Protein AF-A0AAE1VCY2-F1 (afdb_monomer)

Nearest PDB structures (foldseek):
  8xuq-assembly1_G  TM=8.988E-01  e=4.597E-08  Solanum lycopersicum
  8xuo-assembly1_G  TM=9.068E-01  e=6.432E-08  Solanum lycopersicum
  8rfh-assembly1_B  TM=9.531E-01  e=7.491E-06  Nicotiana benthamiana
  8zf0-assembly1_A  TM=6.704E-01  e=8.187E-03  Oryza sativa Japonica Group
  7txh-assembly2_E  TM=7.847E-01  e=8.525E-01  Homo sapiens

InterPro domains:
  IPR032675 Leucine-rich repeat domain superfamily [G3DSA:3.80.10.10] (1-118)

Foldseek 3Di:
DDADQAAAEDEFDLCQAALVNCLVVQPHPRHAYYAYEANRYDDQEHDHDALGNVRHQYYEAYNYNHQYYDYALSGNLQHAEYEYYLHARHQEDPPSVVNNPNHNYYHYYNYHPNHVVRVD

Structure (mmCIF, N/CA/C/O backbone):
data_AF-A0AAE1VCY2-F1
#
_entry.id   AF-A0AAE1VCY2-F1
#
loop_
_atom_site.group_PDB
_atom_site.id
_atom_site.type_symbol
_atom_site.label_atom_id
_atom_site.label_alt_id
_atom_site.label_comp_id
_atom_site.label_asym_id
_atom_site.label_entity_id
_atom_site.label_seq_id
_atom_site.pdbx_PDB_ins_code
_atom_site.Cartn_x
_atom_site.Cartn_y
_atom_site.Cartn_z
_atom_site.occupancy
_atom_site.B_iso_or_equiv
_atom_site.auth_seq_id
_atom_site.auth_comp_id
_atom_site.auth_asym_id
_atom_site.auth_atom_id
_atom_site.pdbx_PDB_model_num
ATOM 1 N N . MET A 1 1 ? -16.802 14.896 -9.005 1.00 51.72 1 MET A N 1
ATOM 2 C CA . MET A 1 1 ? -16.762 13.466 -9.392 1.00 51.72 1 MET A CA 1
ATOM 3 C C . MET A 1 1 ? -17.737 12.700 -8.511 1.00 51.72 1 MET A C 1
ATOM 5 O O . MET A 1 1 ? -17.835 13.017 -7.332 1.00 51.72 1 MET A O 1
ATOM 9 N N . HIS A 1 2 ? -18.506 11.764 -9.069 1.00 65.94 2 HIS A N 1
ATOM 10 C CA . HIS A 1 2 ? -19.524 11.022 -8.322 1.00 65.94 2 HIS A CA 1
ATOM 11 C C . HIS A 1 2 ? -18.921 9.701 -7.831 1.00 65.94 2 HIS A C 1
ATOM 13 O O . HIS A 1 2 ? -18.744 8.771 -8.612 1.00 65.94 2 HIS A O 1
ATOM 19 N N . PHE A 1 3 ? -18.564 9.620 -6.549 1.00 70.00 3 PHE A N 1
ATOM 20 C CA . PHE A 1 3 ? -18.043 8.381 -5.970 1.00 70.00 3 PHE A CA 1
ATOM 21 C C . PHE A 1 3 ? -19.193 7.465 -5.537 1.00 70.00 3 PHE A C 1
ATOM 23 O O . PHE A 1 3 ? -20.207 7.954 -5.020 1.00 70.00 3 PHE A O 1
ATOM 30 N N . PRO A 1 4 ? -19.078 6.140 -5.721 1.00 77.50 4 PRO A N 1
ATOM 31 C CA . PRO A 1 4 ? -20.095 5.213 -5.254 1.00 77.50 4 PRO A CA 1
ATOM 32 C C . PRO A 1 4 ? -20.114 5.183 -3.718 1.00 77.50 4 PRO A C 1
ATOM 34 O O . PRO A 1 4 ? -19.279 4.557 -3.077 1.00 77.50 4 PRO A O 1
ATOM 37 N N . ARG A 1 5 ? -21.117 5.835 -3.119 1.00 80.25 5 ARG A N 1
ATOM 38 C CA . ARG A 1 5 ? -21.254 6.033 -1.660 1.00 80.25 5 ARG A CA 1
ATOM 39 C C . ARG A 1 5 ? -21.553 4.772 -0.8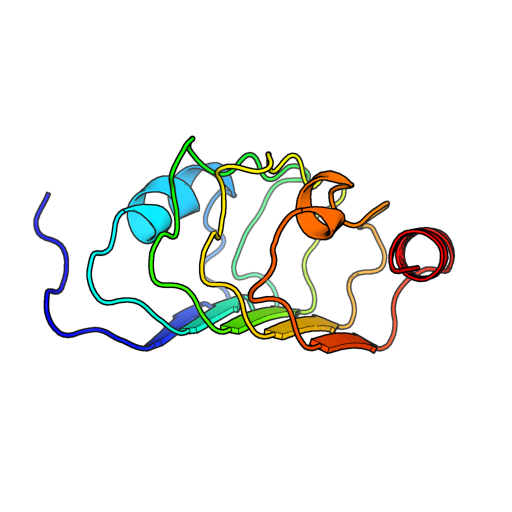39 1.00 80.25 5 ARG A C 1
ATOM 41 O O . ARG A 1 5 ? -21.720 4.864 0.369 1.00 80.25 5 ARG A O 1
ATOM 48 N N . LYS A 1 6 ? -21.721 3.618 -1.483 1.00 87.62 6 LYS A N 1
ATOM 49 C CA . LYS A 1 6 ? -22.019 2.338 -0.817 1.00 87.62 6 LYS A CA 1
ATOM 50 C C . LYS A 1 6 ? -20.971 1.269 -1.106 1.00 87.62 6 LYS A C 1
ATOM 52 O O . LYS A 1 6 ? -21.067 0.169 -0.564 1.00 87.62 6 LYS A O 1
ATOM 57 N N . LEU A 1 7 ? -20.002 1.545 -1.984 1.00 91.12 7 LEU A N 1
ATOM 58 C CA . LEU A 1 7 ? -19.034 0.526 -2.353 1.00 91.12 7 LEU A CA 1
ATOM 59 C C . LEU A 1 7 ? -17.998 0.390 -1.240 1.00 91.12 7 LEU A C 1
ATOM 61 O O . LEU A 1 7 ? -17.255 1.327 -0.958 1.00 91.12 7 LEU A O 1
ATOM 65 N N . LYS A 1 8 ? -17.964 -0.796 -0.630 1.00 94.12 8 LYS A N 1
ATOM 66 C CA . LYS A 1 8 ? -17.018 -1.149 0.435 1.00 94.12 8 LYS A CA 1
ATOM 67 C C . LYS A 1 8 ? -15.838 -1.986 -0.024 1.00 94.12 8 LYS A C 1
ATOM 69 O O . LYS A 1 8 ? -14.828 -2.047 0.666 1.00 94.12 8 LYS A O 1
ATOM 74 N N . LYS A 1 9 ? -15.960 -2.669 -1.162 1.00 96.25 9 LYS A N 1
ATOM 75 C CA . LYS A 1 9 ? -14.940 -3.594 -1.655 1.00 96.25 9 LYS A CA 1
ATOM 76 C C . LYS A 1 9 ? -14.733 -3.372 -3.142 1.00 96.25 9 LYS A C 1
ATOM 78 O O . LYS A 1 9 ? -15.697 -3.410 -3.903 1.00 96.25 9 LYS A O 1
ATOM 83 N N . LEU A 1 10 ? -13.483 -3.187 -3.542 1.00 95.81 10 LEU A N 1
ATOM 84 C CA . LEU A 1 10 ? -13.084 -3.036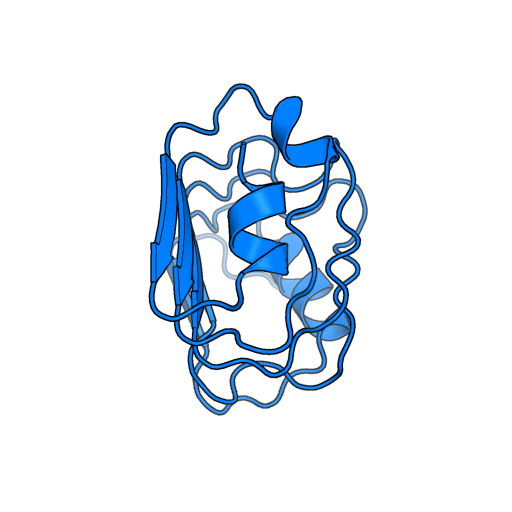 -4.931 1.00 95.81 10 LEU A CA 1
ATOM 85 C C . LEU A 1 10 ? -11.989 -4.050 -5.253 1.00 95.81 10 LEU A C 1
ATOM 87 O O . LEU A 1 10 ? -11.008 -4.202 -4.525 1.00 95.81 10 LEU A O 1
ATOM 91 N N . LYS A 1 11 ? -12.168 -4.763 -6.361 1.00 97.31 11 LYS A N 1
ATOM 92 C CA . LYS A 1 11 ? -11.174 -5.673 -6.924 1.00 97.31 11 LYS A CA 1
ATOM 93 C C . LYS A 1 11 ? -10.894 -5.223 -8.348 1.00 97.31 11 LYS A C 1
ATOM 95 O O . LYS A 1 11 ? -11.817 -5.158 -9.153 1.00 97.31 11 LYS A O 1
ATOM 100 N N . LEU A 1 12 ? -9.631 -4.958 -8.643 1.00 97.25 12 LEU A N 1
ATOM 101 C CA . LEU A 1 12 ? -9.159 -4.577 -9.967 1.00 97.25 12 LEU A CA 1
ATOM 102 C C . LEU A 1 12 ? -8.310 -5.714 -10.528 1.00 97.25 12 LEU A C 1
ATOM 104 O O . LEU A 1 12 ? -7.459 -6.259 -9.825 1.00 97.25 12 LEU A O 1
ATOM 108 N N . VAL A 1 13 ? -8.571 -6.099 -11.776 1.00 97.69 13 VAL A N 1
ATOM 109 C CA . VAL A 1 13 ? -7.845 -7.152 -12.500 1.00 97.69 13 VAL A CA 1
ATOM 110 C C . VAL A 1 13 ? -7.718 -6.718 -13.951 1.00 97.69 13 VAL A C 1
ATOM 112 O O . VAL A 1 13 ? -8.727 -6.363 -14.554 1.00 97.69 13 VAL A O 1
ATOM 115 N N . GLY A 1 14 ? -6.511 -6.737 -14.518 1.00 96.75 14 GLY A N 1
ATOM 116 C CA . GLY A 1 14 ? -6.322 -6.436 -15.943 1.00 96.75 14 GLY A CA 1
ATOM 117 C C . GLY A 1 14 ? -6.709 -5.020 -16.388 1.00 96.75 14 GLY A C 1
ATOM 118 O O . GLY A 1 14 ? -6.743 -4.764 -17.587 1.00 96.75 14 GLY A O 1
ATOM 119 N N . THR A 1 15 ? -6.992 -4.105 -15.458 1.00 96.25 15 THR A N 1
ATOM 120 C CA . THR A 1 15 ? -7.444 -2.739 -15.758 1.00 96.25 15 THR A CA 1
ATOM 121 C C . THR A 1 15 ? -6.334 -1.837 -16.285 1.00 96.25 15 THR A C 1
ATOM 123 O O . THR A 1 15 ? -6.632 -0.848 -16.945 1.00 96.25 15 THR A O 1
ATOM 126 N N . ARG A 1 16 ? -5.063 -2.172 -16.016 1.00 95.56 16 ARG A N 1
ATOM 127 C CA . ARG A 1 16 ? -3.872 -1.419 -16.446 1.00 95.56 16 ARG A CA 1
ATOM 128 C C . ARG A 1 16 ? -3.922 0.078 -16.098 1.00 95.56 16 ARG A C 1
ATOM 130 O O . ARG A 1 16 ? -3.387 0.899 -16.845 1.00 95.56 16 ARG A O 1
ATOM 137 N N . LEU A 1 17 ? -4.544 0.425 -14.970 1.00 95.62 17 LEU A N 1
ATOM 138 C CA . LEU A 1 17 ? -4.579 1.799 -14.461 1.00 95.62 17 LEU A CA 1
ATOM 139 C C . LEU A 1 17 ? -3.163 2.266 -14.150 1.00 95.62 17 LEU A C 1
ATOM 141 O O . LEU A 1 17 ? -2.354 1.471 -13.675 1.00 95.62 17 LEU A O 1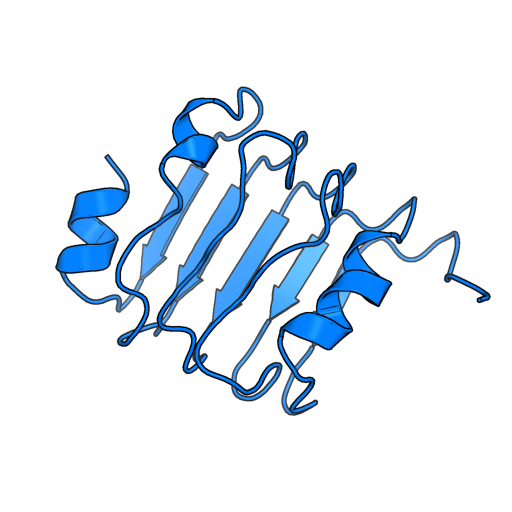
ATOM 145 N N . ALA A 1 18 ? -2.842 3.531 -14.395 1.00 95.56 18 ALA A N 1
ATOM 146 C CA . ALA A 1 18 ? -1.605 4.061 -13.844 1.00 95.56 18 ALA A CA 1
ATOM 147 C C . ALA A 1 18 ? -1.714 4.065 -12.307 1.00 95.56 18 ALA A C 1
ATOM 149 O O . ALA A 1 18 ? -2.816 4.153 -11.755 1.00 95.56 18 ALA A O 1
ATOM 150 N N . TRP A 1 19 ? -0.600 3.918 -11.593 1.00 95.25 19 TRP A N 1
ATOM 151 C CA . TRP A 1 19 ? -0.633 3.952 -10.126 1.00 95.25 19 TRP A CA 1
ATOM 152 C C . TRP A 1 19 ? -1.188 5.277 -9.593 1.00 95.25 19 TRP A C 1
ATOM 154 O O . TRP A 1 19 ? -1.855 5.292 -8.558 1.00 95.25 19 TRP A O 1
ATOM 164 N N . GLU A 1 20 ? -0.982 6.370 -10.325 1.00 92.19 20 GLU A N 1
ATOM 165 C CA . GLU A 1 20 ? -1.507 7.696 -10.010 1.00 92.19 20 GLU A CA 1
ATOM 166 C C . GLU A 1 20 ? -3.042 7.753 -10.105 1.00 92.19 20 GLU A C 1
ATOM 168 O O . GLU A 1 20 ? -3.678 8.461 -9.323 1.00 92.19 20 GLU A O 1
ATOM 173 N N . ASP A 1 21 ? -3.661 6.957 -10.985 1.00 92.44 21 ASP A N 1
ATOM 174 C CA . ASP A 1 21 ? -5.123 6.906 -11.140 1.00 92.44 21 ASP A CA 1
ATOM 175 C C . ASP A 1 21 ? -5.810 6.308 -9.899 1.00 92.44 21 ASP A C 1
ATOM 177 O O . ASP A 1 21 ? -6.975 6.609 -9.613 1.00 92.44 21 ASP A O 1
ATOM 181 N N . LEU A 1 22 ? -5.093 5.495 -9.105 1.00 91.81 22 LEU A N 1
ATOM 182 C CA . LEU A 1 22 ? -5.619 4.970 -7.839 1.00 91.81 22 LEU A CA 1
ATOM 183 C C . LEU A 1 22 ? -5.898 6.074 -6.817 1.00 91.81 22 LEU A C 1
ATOM 185 O O . LEU A 1 22 ? -6.681 5.849 -5.894 1.00 91.81 22 LEU A O 1
ATOM 189 N N . ASN A 1 23 ? -5.331 7.271 -6.977 1.00 89.56 23 ASN A N 1
ATOM 190 C CA . ASN A 1 23 ? -5.615 8.393 -6.083 1.00 89.56 23 ASN A CA 1
ATOM 191 C C . ASN A 1 23 ? -7.087 8.816 -6.133 1.00 89.56 23 ASN A C 1
ATOM 193 O O . ASN A 1 23 ? -7.633 9.255 -5.123 1.00 89.56 23 ASN A O 1
ATOM 197 N N . ILE A 1 24 ? -7.765 8.591 -7.264 1.00 89.44 24 ILE A N 1
ATOM 198 C CA . ILE A 1 24 ? -9.213 8.802 -7.390 1.00 89.44 24 ILE A CA 1
ATOM 199 C C . ILE A 1 24 ? -9.973 7.811 -6.497 1.00 89.44 24 ILE A C 1
ATOM 201 O O . ILE A 1 24 ? -10.958 8.177 -5.859 1.00 89.44 24 ILE A O 1
ATOM 205 N N . ILE A 1 25 ? -9.506 6.561 -6.430 1.00 89.19 25 ILE A N 1
ATOM 206 C CA . ILE A 1 25 ? -10.080 5.495 -5.594 1.00 89.19 25 ILE A CA 1
ATOM 207 C C . ILE A 1 25 ? -9.773 5.744 -4.112 1.00 89.19 25 ILE A C 1
ATOM 209 O O . ILE A 1 25 ? -10.622 5.495 -3.257 1.00 89.19 25 ILE A O 1
ATOM 213 N N . GLY A 1 26 ? -8.593 6.286 -3.802 1.00 87.56 26 GLY A N 1
ATOM 214 C CA . GLY A 1 26 ? -8.188 6.624 -2.437 1.00 87.56 26 GLY A CA 1
ATOM 215 C C . GLY A 1 26 ? -9.064 7.673 -1.758 1.00 87.56 26 GLY A C 1
ATOM 216 O O . GLY A 1 26 ? -9.078 7.752 -0.536 1.00 87.56 26 GLY A O 1
ATOM 217 N N . GLN A 1 27 ? -9.852 8.434 -2.514 1.00 88.19 27 GLN A N 1
ATOM 218 C CA . GLN A 1 27 ? -10.786 9.421 -1.965 1.00 88.19 27 GLN A CA 1
ATOM 219 C C . GLN A 1 27 ? -12.174 8.837 -1.642 1.00 88.19 27 GLN A C 1
ATOM 221 O O . GLN A 1 27 ? -13.069 9.568 -1.215 1.00 88.19 27 GLN A O 1
ATOM 226 N N . TRP A 1 28 ? -12.408 7.538 -1.869 1.00 89.19 28 TRP A N 1
ATOM 227 C CA . TRP A 1 28 ? -13.747 6.963 -1.724 1.00 89.19 28 TRP A CA 1
ATOM 228 C C . TRP A 1 28 ? -14.124 6.802 -0.243 1.00 89.19 28 TRP A C 1
ATOM 230 O O . TRP A 1 28 ? -13.448 6.078 0.489 1.00 89.19 28 TRP A O 1
ATOM 240 N N . PRO A 1 29 ? -15.238 7.409 0.211 1.00 83.50 29 PRO A N 1
ATOM 241 C CA . PRO A 1 29 ? -15.528 7.576 1.638 1.00 83.50 29 PRO A CA 1
ATOM 242 C C . PRO A 1 29 ? -16.006 6.302 2.346 1.00 83.50 29 PRO A C 1
ATOM 244 O O . PRO A 1 29 ? -16.173 6.310 3.556 1.00 83.50 29 PRO A O 1
ATOM 247 N N . THR A 1 30 ? -16.286 5.223 1.615 1.00 89.19 30 THR A N 1
ATOM 248 C CA . THR A 1 30 ? -16.813 3.970 2.184 1.00 89.19 30 THR A CA 1
ATOM 249 C C . THR A 1 30 ? -15.991 2.748 1.819 1.00 89.19 30 THR A C 1
ATOM 251 O O . THR A 1 30 ? -16.378 1.637 2.170 1.00 89.19 30 THR A O 1
ATOM 254 N N . LEU A 1 31 ? -14.914 2.921 1.055 1.00 92.50 31 LEU A N 1
ATOM 255 C CA . LEU A 1 31 ? -14.150 1.802 0.532 1.00 92.50 31 LEU A CA 1
ATOM 256 C C . LEU A 1 31 ? -13.217 1.280 1.630 1.00 92.50 31 LEU A C 1
ATOM 258 O O . LEU A 1 31 ? -12.375 2.009 2.135 1.00 92.50 31 LEU A O 1
ATOM 262 N N . GLU A 1 32 ? -13.406 0.019 2.007 1.00 95.94 32 GLU A N 1
ATOM 263 C CA . GLU A 1 32 ? -12.701 -0.638 3.114 1.00 95.94 32 GLU A CA 1
ATOM 264 C C . GLU A 1 32 ? -11.702 -1.688 2.607 1.00 95.94 32 GLU A C 1
ATOM 266 O O . GLU A 1 32 ? -10.726 -2.009 3.280 1.00 95.94 32 GLU A O 1
ATOM 271 N N . VAL A 1 33 ? -11.945 -2.253 1.422 1.00 97.12 33 VAL A N 1
ATOM 272 C CA . VAL A 1 33 ? -11.149 -3.347 0.857 1.00 97.12 33 VAL A CA 1
ATOM 273 C C . VAL A 1 33 ? -10.740 -3.005 -0.566 1.00 97.12 33 VAL A C 1
ATOM 275 O O . VAL A 1 33 ? -11.607 -2.840 -1.430 1.00 97.12 33 VAL A O 1
ATOM 278 N N . LEU A 1 34 ? -9.437 -3.020 -0.838 1.00 96.56 34 LEU A N 1
ATOM 279 C CA . LEU A 1 34 ? -8.894 -2.950 -2.192 1.00 96.56 34 LEU A CA 1
ATOM 280 C C . LEU A 1 34 ? -8.034 -4.168 -2.498 1.00 96.56 34 LEU A C 1
ATOM 282 O O . LEU A 1 34 ? -7.139 -4.545 -1.744 1.00 96.56 34 LEU A O 1
ATOM 286 N N . LYS A 1 35 ? -8.319 -4.790 -3.640 1.00 98.12 35 LYS A N 1
ATOM 287 C CA . LYS A 1 35 ? -7.557 -5.922 -4.163 1.00 98.12 35 LYS A CA 1
ATOM 288 C C . LYS A 1 35 ? -7.031 -5.581 -5.547 1.00 98.12 35 LYS A C 1
ATOM 290 O O . LYS A 1 35 ? -7.811 -5.509 -6.497 1.00 98.12 35 LYS A O 1
ATOM 295 N N . LEU A 1 36 ? -5.721 -5.419 -5.653 1.00 98.19 36 LEU A N 1
ATOM 296 C CA . LEU A 1 36 ? -4.997 -5.240 -6.904 1.00 98.19 36 LEU A CA 1
ATOM 297 C C . LEU A 1 36 ? -4.444 -6.601 -7.324 1.00 98.19 36 LEU A C 1
ATOM 299 O O . LEU A 1 36 ? -3.601 -7.175 -6.642 1.00 98.19 36 LEU A O 1
ATOM 303 N N . LYS A 1 37 ? -4.987 -7.155 -8.404 1.00 98.25 37 LYS A N 1
ATOM 304 C CA . LYS A 1 37 ? -4.592 -8.454 -8.970 1.00 98.25 37 LYS A CA 1
ATOM 305 C C . LYS A 1 37 ? -3.676 -8.256 -10.187 1.00 98.25 37 LYS A C 1
ATOM 307 O O . LYS A 1 37 ? -3.455 -7.107 -10.582 1.00 98.25 37 LYS A O 1
ATOM 312 N N . PRO A 1 38 ? -3.182 -9.336 -10.826 1.00 97.25 38 PRO A N 1
ATOM 313 C CA . PRO A 1 38 ? -2.295 -9.196 -11.971 1.00 97.25 38 PRO A CA 1
ATOM 314 C C . PRO A 1 38 ? -2.831 -8.225 -13.028 1.00 97.25 38 PRO A C 1
ATOM 316 O O . PRO A 1 38 ? -4.016 -8.246 -13.385 1.00 97.25 38 PRO A O 1
ATOM 319 N N . ASN A 1 39 ? -1.943 -7.350 -13.508 1.00 95.06 39 ASN A N 1
ATOM 320 C CA . ASN A 1 39 ? -2.228 -6.296 -14.488 1.00 95.06 39 ASN A CA 1
ATOM 321 C C . ASN A 1 39 ? -3.308 -5.269 -14.069 1.00 95.06 39 ASN A C 1
ATOM 323 O O . ASN A 1 39 ? -3.855 -4.581 -14.933 1.00 95.06 39 ASN A O 1
ATOM 327 N N . ALA A 1 40 ? -3.648 -5.148 -12.779 1.00 96.94 40 ALA A N 1
ATOM 328 C CA . ALA A 1 40 ? -4.568 -4.110 -12.297 1.00 96.94 40 ALA A CA 1
ATOM 329 C C . ALA A 1 40 ? -3.997 -2.699 -12.494 1.00 96.94 40 ALA A C 1
ATOM 331 O O . ALA A 1 40 ? -4.690 -1.808 -12.993 1.00 96.94 40 ALA A O 1
ATOM 332 N N . CYS A 1 41 ? -2.720 -2.532 -12.153 1.00 96.81 41 CYS A N 1
ATOM 333 C CA . CYS A 1 41 ? -1.991 -1.278 -12.261 1.00 96.81 41 CYS A CA 1
ATOM 334 C C . CYS A 1 41 ? -0.754 -1.435 -13.153 1.00 96.81 41 CYS A C 1
ATOM 336 O O . CYS A 1 41 ? -0.254 -2.547 -13.338 1.00 96.81 41 CYS A O 1
ATOM 338 N N . ARG A 1 42 ? -0.282 -0.321 -13.713 1.00 95.06 42 ARG A N 1
ATOM 339 C CA . ARG A 1 42 ? 0.931 -0.205 -14.526 1.00 95.06 42 ARG A CA 1
ATOM 340 C C . ARG A 1 42 ? 1.798 0.942 -14.016 1.00 95.06 42 ARG A C 1
ATOM 342 O O . ARG A 1 42 ? 1.297 1.890 -13.422 1.00 95.06 42 ARG A O 1
ATOM 349 N N . GLY A 1 43 ? 3.085 0.873 -14.338 1.00 95.81 43 GLY A N 1
ATOM 350 C CA . GLY A 1 43 ? 4.103 1.779 -13.806 1.00 95.81 43 GLY A CA 1
ATOM 351 C C . GLY A 1 43 ? 4.886 1.128 -12.669 1.00 95.81 43 GLY A C 1
ATOM 352 O O . GLY A 1 43 ? 4.494 0.081 -12.157 1.00 95.81 43 GLY A O 1
ATOM 353 N N . LEU A 1 44 ? 6.036 1.708 -12.336 1.00 96.94 44 LEU A N 1
ATOM 354 C CA . LEU A 1 44 ? 6.964 1.150 -11.346 1.00 96.94 44 LEU A CA 1
ATOM 355 C C . LEU A 1 44 ? 6.806 1.780 -9.965 1.00 96.94 44 LEU A C 1
ATOM 357 O O . LEU A 1 44 ? 7.348 1.259 -8.996 1.00 96.94 44 LEU A O 1
ATOM 361 N N . GLU A 1 45 ? 6.097 2.896 -9.864 1.00 97.19 45 GLU A N 1
ATOM 362 C CA . GLU A 1 45 ? 6.034 3.698 -8.655 1.00 97.19 45 GLU A CA 1
ATOM 363 C C . GLU A 1 45 ? 4.588 3.971 -8.270 1.00 97.19 45 GLU A C 1
ATOM 365 O O . GLU A 1 45 ? 3.771 4.293 -9.127 1.00 97.19 45 GLU A O 1
ATOM 370 N N . TRP A 1 46 ? 4.291 3.864 -6.977 1.00 96.12 46 TRP A N 1
ATOM 371 C CA . TRP A 1 46 ? 3.013 4.263 -6.412 1.00 96.12 46 TRP A CA 1
ATOM 372 C C . TRP A 1 46 ? 3.221 5.314 -5.328 1.00 96.12 46 TRP A C 1
ATOM 374 O O . TRP A 1 46 ? 3.820 5.037 -4.284 1.00 96.12 46 TRP A O 1
ATOM 384 N N . ARG A 1 47 ? 2.687 6.512 -5.586 1.00 95.44 47 ARG A N 1
ATOM 385 C CA . ARG A 1 47 ? 2.581 7.634 -4.646 1.00 95.44 47 ARG A CA 1
ATOM 386 C C . ARG A 1 47 ? 1.106 7.874 -4.312 1.00 95.44 47 ARG A C 1
ATOM 388 O O . ARG A 1 47 ? 0.418 8.551 -5.084 1.00 95.44 47 ARG A O 1
ATOM 395 N N . PRO A 1 48 ? 0.596 7.290 -3.215 1.00 92.69 48 PRO A N 1
ATOM 396 C CA . PRO A 1 48 ? -0.743 7.591 -2.731 1.00 92.69 48 PRO A CA 1
ATOM 397 C C . PRO A 1 48 ? -0.903 9.090 -2.459 1.00 92.69 48 PRO A C 1
ATOM 399 O O . PRO A 1 48 ? 0.000 9.728 -1.921 1.00 92.69 48 PRO A O 1
ATOM 402 N N . ILE A 1 49 ? -2.061 9.650 -2.806 1.00 90.06 49 ILE A N 1
ATOM 403 C CA . ILE A 1 49 ? -2.415 11.026 -2.446 1.00 90.06 49 ILE A CA 1
ATOM 404 C C . ILE A 1 49 ? -2.387 11.198 -0.927 1.00 90.06 49 ILE A C 1
ATOM 406 O O . ILE A 1 49 ? -2.852 10.324 -0.197 1.00 90.06 49 ILE A O 1
ATOM 410 N N . GLU A 1 50 ? -1.851 12.319 -0.454 1.00 87.19 50 GLU A N 1
ATOM 411 C CA . GLU A 1 50 ? -1.794 12.661 0.968 1.00 87.19 50 GLU A CA 1
ATOM 412 C C . GLU A 1 50 ? -3.177 12.543 1.632 1.00 87.19 50 GLU A C 1
ATOM 414 O O . GLU A 1 50 ? -4.185 12.979 1.072 1.00 87.19 50 GLU A O 1
ATOM 419 N N . GLY A 1 51 ? -3.247 11.879 2.791 1.00 83.56 51 GLY A N 1
ATOM 420 C CA . GLY A 1 51 ? -4.514 11.609 3.489 1.00 83.56 51 GLY A CA 1
ATOM 421 C C . GLY A 1 51 ? -5.470 10.653 2.757 1.00 83.56 51 GLY A C 1
ATOM 422 O O . GLY A 1 51 ? -6.607 10.452 3.187 1.00 83.56 51 GLY A O 1
ATOM 423 N N . GLY A 1 52 ? -5.042 10.065 1.638 1.00 88.06 52 GLY A N 1
ATOM 424 C CA . GLY A 1 52 ? -5.819 9.093 0.886 1.00 88.06 52 GLY A CA 1
ATOM 425 C C . GLY A 1 52 ? -6.016 7.782 1.644 1.00 88.06 52 GLY A C 1
ATOM 426 O O . GLY A 1 52 ? -5.231 7.398 2.513 1.00 88.06 52 GLY A O 1
ATOM 427 N N . PHE A 1 53 ? -7.050 7.056 1.228 1.00 88.81 53 PHE A N 1
ATOM 428 C CA . PHE A 1 53 ? -7.435 5.748 1.747 1.00 88.81 53 PHE A CA 1
ATOM 429 C C . PHE A 1 53 ? -7.844 5.747 3.237 1.00 88.81 53 PHE A C 1
ATOM 431 O O . PHE A 1 53 ? -7.469 4.827 3.965 1.00 88.81 53 PHE A O 1
ATOM 438 N N . PRO A 1 54 ? -8.643 6.726 3.717 1.00 86.69 54 PRO A N 1
ATOM 439 C CA . PRO A 1 54 ? -8.892 6.912 5.151 1.00 86.69 54 PRO A CA 1
ATOM 440 C C . PRO A 1 54 ? -9.615 5.737 5.828 1.00 86.69 54 PRO A C 1
ATOM 442 O O . PRO A 1 54 ? -9.429 5.504 7.019 1.00 86.69 54 PRO A O 1
ATOM 445 N N . TRP A 1 55 ? -10.415 4.977 5.076 1.00 88.25 55 TRP A N 1
ATOM 446 C CA . TRP A 1 55 ? -11.269 3.900 5.600 1.00 88.25 55 TRP A CA 1
ATOM 447 C C . TRP A 1 55 ? -10.807 2.495 5.211 1.00 88.25 55 TRP A C 1
ATOM 449 O O . TRP A 1 55 ? -11.505 1.517 5.479 1.00 88.25 55 TRP A O 1
ATOM 459 N N . PHE A 1 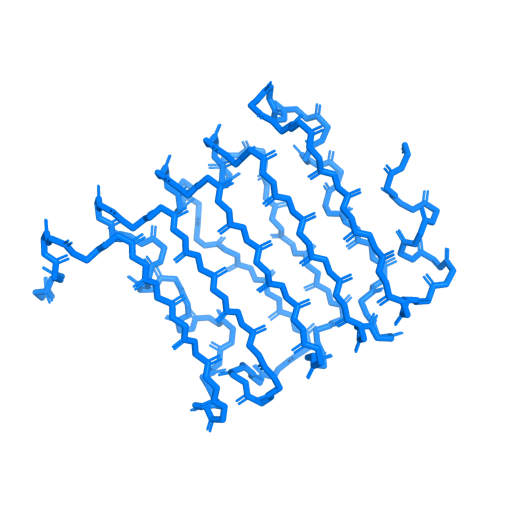56 ? -9.658 2.382 4.548 1.00 91.31 56 PHE A N 1
ATOM 460 C CA . PHE A 1 56 ? -9.169 1.103 4.056 1.00 91.31 56 PHE A CA 1
ATOM 461 C C . PHE A 1 56 ? -8.676 0.261 5.216 1.00 91.31 56 PHE A C 1
ATOM 463 O O . PHE A 1 56 ? -7.754 0.667 5.903 1.00 91.31 56 PHE A O 1
ATOM 470 N N . LYS A 1 57 ? -9.261 -0.923 5.370 1.00 96.62 57 LYS A N 1
ATOM 471 C CA . LYS A 1 57 ? -8.897 -1.932 6.366 1.00 96.62 57 LYS A CA 1
ATOM 472 C C . LYS A 1 57 ? -8.063 -3.054 5.762 1.00 96.62 57 LYS A C 1
ATOM 474 O O . LYS A 1 57 ? -7.247 -3.650 6.449 1.00 96.62 57 LYS A O 1
ATOM 479 N N . P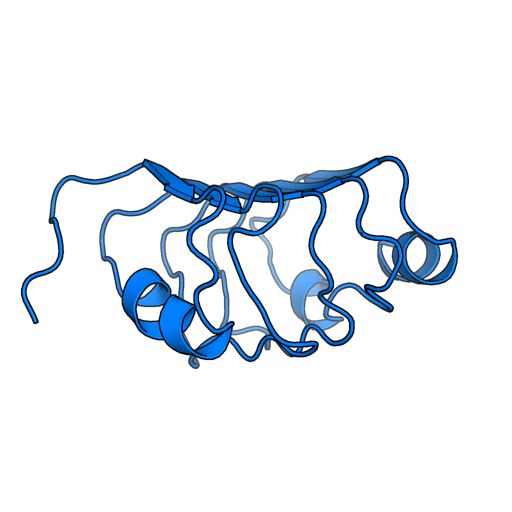HE A 1 58 ? -8.254 -3.349 4.475 1.00 98.12 58 PHE A N 1
ATOM 480 C CA . PHE A 1 58 ? -7.559 -4.442 3.800 1.00 98.12 58 PHE A CA 1
ATOM 481 C C . PHE A 1 58 ? -7.008 -4.007 2.443 1.00 98.12 58 PHE A C 1
ATOM 483 O O . PHE A 1 58 ? -7.764 -3.560 1.570 1.00 98.12 58 PHE A O 1
ATOM 490 N N . LEU A 1 59 ? -5.712 -4.244 2.237 1.00 97.44 59 LEU A N 1
ATOM 491 C CA . LEU A 1 59 ? -5.029 -4.049 0.963 1.00 97.44 59 LEU A CA 1
ATOM 492 C C . LEU A 1 59 ? -4.346 -5.346 0.519 1.00 97.44 59 LEU A C 1
ATOM 494 O O . LEU A 1 59 ? -3.493 -5.886 1.217 1.00 97.44 59 LEU A O 1
ATOM 498 N N . LEU A 1 60 ? -4.697 -5.816 -0.679 1.00 98.44 60 LEU A N 1
ATOM 499 C CA . LEU A 1 60 ? -3.964 -6.868 -1.384 1.00 98.44 60 LEU A CA 1
ATOM 500 C C . LEU A 1 60 ? -3.277 -6.292 -2.617 1.00 98.44 60 LEU A C 1
ATOM 502 O O . LEU A 1 60 ? -3.955 -5.722 -3.476 1.00 98.44 60 LEU A O 1
ATOM 506 N N . ILE A 1 61 ? -1.975 -6.541 -2.742 1.00 98.00 61 ILE A N 1
ATOM 507 C CA . ILE A 1 61 ? -1.186 -6.283 -3.950 1.00 98.00 61 ILE A CA 1
ATOM 508 C C . ILE A 1 61 ? -0.653 -7.620 -4.464 1.00 98.00 61 ILE A C 1
ATOM 510 O O . ILE A 1 61 ? 0.135 -8.285 -3.797 1.00 98.00 61 ILE A O 1
ATOM 514 N N . GLU A 1 62 ? -1.100 -8.040 -5.644 1.00 98.25 62 GLU A N 1
ATOM 515 C CA . GLU A 1 62 ? -0.773 -9.352 -6.194 1.00 98.25 62 GLU A CA 1
ATOM 516 C C . GLU A 1 62 ? -0.335 -9.283 -7.651 1.00 98.25 62 GLU A C 1
ATOM 518 O O . GLU A 1 62 ? -1.083 -8.814 -8.511 1.00 98.25 62 GLU A O 1
ATOM 523 N N . GLY A 1 63 ? 0.857 -9.819 -7.931 1.00 95.56 63 GLY A N 1
ATOM 524 C CA . GLY A 1 63 ? 1.364 -9.980 -9.295 1.00 95.56 63 GLY A CA 1
ATOM 525 C C . GLY A 1 63 ? 1.477 -8.658 -10.053 1.00 95.56 63 GLY A C 1
ATOM 526 O O . GLY A 1 63 ? 1.078 -8.574 -11.215 1.00 95.56 63 GLY A O 1
ATOM 527 N N . THR A 1 64 ? 1.967 -7.615 -9.379 1.00 94.88 64 THR A N 1
ATOM 528 C CA . THR A 1 64 ? 2.195 -6.291 -9.976 1.00 94.88 64 THR A CA 1
ATOM 529 C C . THR A 1 64 ? 3.679 -6.065 -10.262 1.00 94.88 64 THR A C 1
ATOM 531 O O . THR A 1 64 ? 4.545 -6.722 -9.6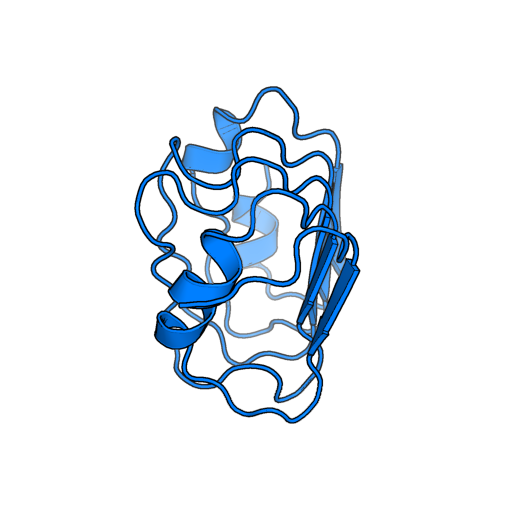85 1.00 94.88 64 THR A O 1
ATOM 534 N N . ASN A 1 65 ? 3.973 -5.107 -11.140 1.00 93.81 65 ASN A N 1
ATOM 535 C CA . ASN A 1 65 ? 5.326 -4.627 -11.429 1.00 93.81 65 ASN A CA 1
ATOM 536 C C . ASN A 1 65 ? 5.730 -3.432 -10.536 1.00 93.81 65 ASN A C 1
ATOM 538 O O . ASN A 1 65 ? 6.629 -2.672 -10.895 1.00 93.81 65 ASN A O 1
ATOM 542 N N . LEU A 1 66 ? 5.035 -3.218 -9.409 1.00 97.31 66 LEU A N 1
ATOM 543 C CA . LEU A 1 66 ? 5.381 -2.160 -8.465 1.00 97.31 66 LEU A CA 1
ATOM 544 C C . LEU A 1 66 ? 6.801 -2.387 -7.949 1.00 97.31 66 LEU A C 1
ATOM 546 O O . LEU A 1 66 ? 7.123 -3.480 -7.488 1.00 97.31 66 LEU A O 1
ATOM 550 N N . LYS A 1 67 ? 7.625 -1.347 -8.017 1.00 97.31 67 LYS A N 1
ATOM 551 C CA . LYS A 1 67 ? 9.006 -1.345 -7.537 1.00 97.31 67 LYS A CA 1
ATOM 552 C C . LYS A 1 67 ? 9.183 -0.404 -6.351 1.00 97.31 67 LYS A C 1
ATOM 554 O O . LYS A 1 67 ? 9.758 -0.792 -5.340 1.00 97.31 67 LYS A O 1
ATOM 559 N N . TYR A 1 68 ? 8.639 0.806 -6.466 1.00 97.38 68 TYR A N 1
ATOM 560 C CA . TYR A 1 68 ? 8.770 1.870 -5.479 1.00 97.38 68 TYR A CA 1
ATOM 561 C C . TYR A 1 68 ? 7.411 2.211 -4.878 1.00 97.38 68 TYR A C 1
ATOM 563 O O . TYR A 1 68 ? 6.559 2.804 -5.537 1.00 97.38 68 TYR A O 1
ATOM 571 N N . TRP A 1 69 ? 7.209 1.862 -3.611 1.00 96.81 69 TRP A N 1
ATOM 572 C CA . TRP A 1 69 ? 6.023 2.271 -2.870 1.00 96.81 69 TRP A CA 1
ATOM 573 C C . TRP A 1 69 ? 6.378 3.444 -1.959 1.00 96.81 69 TRP A C 1
ATOM 575 O O . TRP A 1 69 ? 7.178 3.308 -1.039 1.00 96.81 69 TRP A O 1
ATOM 585 N N . LYS A 1 70 ? 5.835 4.627 -2.256 1.00 94.94 70 LYS A N 1
ATOM 586 C CA . LYS A 1 70 ? 6.198 5.895 -1.605 1.00 94.94 70 LYS A CA 1
ATOM 587 C C . LYS A 1 70 ? 5.002 6.485 -0.854 1.00 94.94 70 LYS A C 1
ATOM 589 O O . LYS A 1 70 ? 4.576 7.600 -1.136 1.00 94.94 70 LYS A O 1
ATOM 594 N N . ALA A 1 71 ? 4.442 5.696 0.061 1.00 93.19 71 ALA A N 1
ATOM 595 C CA . ALA A 1 71 ? 3.411 6.148 0.993 1.00 93.19 71 ALA A CA 1
ATOM 596 C C . ALA A 1 71 ? 4.032 6.837 2.219 1.00 93.19 71 ALA A C 1
ATOM 598 O O . ALA A 1 71 ? 5.155 6.518 2.615 1.00 93.19 71 ALA A O 1
ATOM 599 N N . THR A 1 72 ? 3.289 7.757 2.823 1.00 90.94 72 THR A N 1
ATOM 600 C CA . THR A 1 72 ? 3.635 8.453 4.068 1.00 90.94 72 THR A CA 1
ATOM 601 C C . THR A 1 72 ? 2.737 7.988 5.218 1.00 90.94 72 THR A C 1
ATOM 603 O O . THR A 1 72 ? 1.789 7.230 5.014 1.00 90.94 72 THR A O 1
ATOM 606 N N . ASN A 1 73 ? 3.016 8.447 6.439 1.00 81.94 73 ASN A N 1
ATOM 607 C CA . ASN A 1 73 ? 2.302 8.048 7.663 1.00 81.94 73 ASN A CA 1
ATOM 608 C C . ASN A 1 73 ? 0.845 8.530 7.717 1.00 81.94 73 ASN A C 1
ATOM 610 O O . ASN A 1 73 ? 0.057 8.046 8.520 1.00 81.94 73 ASN A O 1
ATOM 614 N N . VAL A 1 74 ? 0.472 9.475 6.854 1.00 88.56 74 VAL A N 1
ATOM 615 C CA . VAL A 1 74 ? -0.915 9.939 6.715 1.00 88.56 74 VAL A CA 1
ATOM 616 C C . VAL A 1 74 ? -1.717 9.113 5.707 1.00 88.56 74 VAL A C 1
ATOM 618 O O . VAL A 1 74 ? -2.924 9.315 5.567 1.00 88.56 74 VAL A O 1
ATOM 621 N N . ASN A 1 75 ? -1.076 8.197 4.976 1.00 91.75 75 ASN A N 1
ATOM 622 C CA . ASN A 1 75 ? -1.768 7.284 4.076 1.00 91.75 75 ASN A CA 1
ATOM 623 C C . ASN A 1 75 ? -2.238 6.035 4.824 1.00 91.75 75 ASN A C 1
ATOM 625 O O . ASN A 1 75 ? -1.515 5.491 5.649 1.00 91.75 75 ASN A O 1
ATOM 629 N N . PHE A 1 76 ? -3.422 5.534 4.460 1.00 92.62 76 PHE A N 1
ATOM 630 C CA . PHE A 1 76 ? -3.984 4.291 5.009 1.00 92.62 76 PHE A CA 1
ATOM 631 C C . PHE A 1 76 ? -4.108 4.249 6.554 1.00 92.62 76 PHE A C 1
ATOM 633 O O . PHE A 1 76 ? -3.784 3.228 7.160 1.00 92.62 76 PHE A O 1
ATOM 640 N N . PRO A 1 77 ? -4.627 5.299 7.223 1.00 92.06 77 PRO A N 1
ATOM 641 C CA . PRO A 1 77 ? -4.635 5.385 8.692 1.00 92.06 77 PRO A CA 1
ATOM 642 C C . PRO A 1 77 ? -5.437 4.271 9.398 1.00 92.06 77 PRO A C 1
ATOM 644 O O . PRO A 1 77 ? -5.222 3.997 10.579 1.00 92.06 77 PRO A O 1
ATOM 647 N N . SER A 1 78 ? -6.360 3.618 8.685 1.00 94.12 78 SER A N 1
ATOM 648 C CA . SER A 1 78 ? -7.218 2.542 9.209 1.00 94.12 78 SER A CA 1
ATOM 649 C C . SER A 1 78 ? -6.822 1.140 8.727 1.00 94.12 78 SER A C 1
ATOM 651 O O . SER A 1 78 ? -7.633 0.218 8.843 1.00 94.12 78 SER A O 1
ATOM 653 N N . LEU A 1 79 ? -5.637 0.974 8.125 1.00 96.19 79 LEU A N 1
ATOM 654 C CA . LEU A 1 79 ? -5.229 -0.296 7.530 1.00 96.19 79 LEU A CA 1
ATOM 655 C C . LEU A 1 79 ? -4.979 -1.352 8.597 1.00 96.19 79 LEU A C 1
ATOM 657 O O . LEU A 1 79 ? -4.050 -1.237 9.378 1.00 96.19 79 LEU A O 1
ATOM 661 N N . GLU A 1 80 ? -5.767 -2.422 8.564 1.00 97.62 80 GLU A N 1
ATOM 662 C CA . GLU A 1 80 ? -5.662 -3.543 9.497 1.00 97.62 80 GLU A CA 1
ATOM 663 C C . GLU A 1 80 ? -4.794 -4.671 8.924 1.00 97.62 80 GLU A C 1
ATOM 665 O O . GLU A 1 80 ? -4.058 -5.332 9.656 1.00 97.62 80 GLU A O 1
ATOM 670 N N . GLN A 1 81 ? -4.869 -4.905 7.610 1.00 98.25 81 GLN A N 1
ATOM 671 C CA . GLN A 1 81 ? -4.197 -6.025 6.951 1.00 98.25 81 GLN A CA 1
ATOM 672 C C . GLN A 1 81 ? -3.580 -5.620 5.612 1.00 98.25 81 GLN A C 1
ATOM 674 O O . GLN A 1 81 ? -4.270 -5.148 4.698 1.00 98.25 81 GLN A O 1
ATOM 679 N N . LEU A 1 82 ? -2.285 -5.896 5.479 1.00 97.75 82 LEU A N 1
ATOM 680 C CA . LEU A 1 82 ? -1.525 -5.785 4.245 1.00 97.75 82 LEU A CA 1
ATOM 681 C C . LEU A 1 82 ? -1.125 -7.179 3.765 1.00 97.75 82 LEU A C 1
ATOM 683 O O . LEU A 1 82 ? -0.422 -7.911 4.454 1.00 97.75 82 LEU A O 1
ATOM 687 N N . VAL A 1 83 ? -1.538 -7.532 2.552 1.00 98.50 83 VAL A N 1
ATOM 688 C CA . VAL A 1 83 ? -1.156 -8.792 1.913 1.00 98.50 83 VAL A CA 1
ATOM 689 C C . VAL A 1 83 ? -0.447 -8.490 0.599 1.00 98.50 83 VAL A C 1
ATOM 691 O O . VAL A 1 83 ? -1.011 -7.843 -0.287 1.00 98.50 83 VAL A O 1
ATOM 694 N N . ILE A 1 84 ? 0.779 -8.982 0.442 1.00 98.38 84 ILE A N 1
ATOM 695 C CA . ILE A 1 84 ? 1.564 -8.819 -0.785 1.00 98.38 84 ILE A CA 1
ATOM 696 C C . ILE A 1 84 ? 1.946 -10.193 -1.317 1.00 98.38 84 ILE A C 1
ATOM 698 O O . ILE A 1 84 ? 2.564 -11.000 -0.623 1.00 98.38 84 ILE A O 1
ATOM 702 N N . ARG A 1 85 ? 1.576 -10.463 -2.570 1.00 98.31 85 ARG A N 1
ATOM 703 C CA . ARG A 1 85 ? 1.801 -11.763 -3.207 1.00 98.31 85 ARG A CA 1
ATOM 704 C C . ARG A 1 85 ? 2.448 -11.610 -4.571 1.00 98.31 85 ARG A C 1
ATOM 706 O O . ARG A 1 85 ? 2.042 -10.755 -5.356 1.00 98.31 85 ARG A O 1
ATOM 713 N N . HIS A 1 86 ? 3.416 -12.461 -4.896 1.00 97.25 86 HIS A N 1
ATOM 714 C CA . HIS A 1 86 ? 4.028 -12.507 -6.231 1.00 97.25 86 HIS A CA 1
ATOM 715 C C . HIS A 1 86 ? 4.554 -11.138 -6.722 1.00 97.25 86 HIS A C 1
ATOM 717 O O . HIS A 1 86 ? 4.501 -10.838 -7.915 1.00 97.25 86 HIS A O 1
ATOM 723 N N . CYS A 1 87 ? 5.014 -10.276 -5.808 1.00 96.19 87 CYS A N 1
ATOM 724 C CA . CYS A 1 87 ? 5.544 -8.946 -6.126 1.00 96.19 87 CYS A CA 1
ATOM 725 C C . CYS A 1 87 ? 7.070 -8.976 -6.027 1.00 96.19 87 CYS A C 1
ATOM 727 O O . CYS A 1 87 ? 7.665 -8.595 -5.024 1.00 96.19 87 CYS A O 1
ATOM 729 N N . PHE A 1 88 ? 7.712 -9.473 -7.082 1.00 95.62 88 PHE A N 1
ATOM 730 C CA . PHE A 1 88 ? 9.158 -9.711 -7.090 1.00 95.62 88 PHE A CA 1
ATOM 731 C C . PHE A 1 88 ? 9.992 -8.438 -7.247 1.00 95.62 88 PHE A C 1
ATOM 733 O O . PHE A 1 88 ? 11.173 -8.454 -6.913 1.00 95.62 88 PHE A O 1
ATOM 740 N N . GLN A 1 89 ? 9.402 -7.345 -7.737 1.00 96.44 89 GLN A N 1
ATOM 741 C CA . GLN A 1 89 ? 10.113 -6.086 -7.979 1.00 96.44 89 GLN A CA 1
ATOM 742 C C . GLN A 1 89 ? 10.003 -5.087 -6.828 1.00 96.44 89 GLN A C 1
ATOM 744 O O . GLN A 1 89 ? 10.845 -4.201 -6.746 1.00 96.44 89 GLN A O 1
ATOM 749 N N . LEU A 1 90 ? 9.005 -5.225 -5.951 1.00 97.50 90 LEU A N 1
ATOM 750 C CA . LEU A 1 90 ? 8.771 -4.280 -4.864 1.00 97.50 90 LEU A CA 1
ATOM 751 C C . LEU A 1 90 ? 9.928 -4.351 -3.869 1.00 97.50 90 LEU A C 1
ATOM 753 O O . LEU A 1 90 ? 10.202 -5.421 -3.336 1.00 97.50 90 LEU A O 1
ATOM 757 N N . GLU A 1 91 ? 10.630 -3.242 -3.655 1.00 96.56 91 GLU A N 1
ATOM 758 C CA . GLU A 1 91 ? 11.874 -3.259 -2.876 1.00 96.56 91 GLU A CA 1
ATOM 759 C C . GLU A 1 91 ? 11.631 -3.233 -1.364 1.00 96.56 91 GLU A C 1
ATOM 761 O O . GLU A 1 91 ? 12.327 -3.936 -0.636 1.00 96.56 91 GLU A O 1
ATOM 766 N N . GLU A 1 92 ? 10.642 -2.462 -0.906 1.00 97.19 92 GLU A N 1
ATOM 767 C CA . GLU A 1 92 ? 10.389 -2.207 0.515 1.00 97.19 92 GLU A CA 1
ATOM 768 C C . GLU A 1 92 ? 8.908 -1.898 0.792 1.00 97.19 92 GLU A C 1
ATOM 770 O O . GLU A 1 92 ? 8.196 -1.368 -0.071 1.00 97.19 92 GLU A O 1
ATOM 775 N N . ILE A 1 93 ? 8.451 -2.210 2.006 1.00 96.56 93 ILE A N 1
ATOM 776 C CA . ILE A 1 93 ? 7.242 -1.622 2.594 1.00 96.56 93 ILE A CA 1
ATOM 777 C C . ILE A 1 93 ? 7.614 -0.216 3.094 1.00 96.56 93 ILE A C 1
ATOM 779 O O . ILE A 1 93 ? 8.685 -0.052 3.680 1.00 96.56 93 ILE A O 1
ATOM 783 N N . PRO A 1 94 ? 6.774 0.814 2.880 1.00 95.25 94 PRO A N 1
ATOM 784 C CA . PRO A 1 94 ? 7.061 2.150 3.390 1.00 95.25 94 PRO A CA 1
ATOM 785 C C . PRO A 1 94 ? 7.260 2.135 4.912 1.00 95.25 94 PRO A C 1
ATOM 787 O O . PRO A 1 94 ? 6.369 1.696 5.634 1.00 95.25 94 PRO A O 1
ATOM 790 N N . ILE A 1 95 ? 8.382 2.677 5.402 1.00 93.19 95 ILE A N 1
ATOM 791 C CA . ILE A 1 95 ? 8.715 2.716 6.843 1.00 93.19 95 ILE A CA 1
ATOM 792 C C . ILE A 1 95 ? 7.616 3.363 7.698 1.00 93.19 95 ILE A C 1
ATOM 794 O O . ILE A 1 95 ? 7.397 2.978 8.838 1.00 93.19 95 ILE A O 1
ATOM 798 N N . ALA A 1 96 ? 6.864 4.292 7.106 1.00 91.00 96 ALA A N 1
ATOM 799 C CA . ALA A 1 96 ? 5.711 4.937 7.713 1.00 91.00 96 ALA A CA 1
ATOM 800 C C . ALA A 1 96 ? 4.603 3.966 8.170 1.00 91.00 96 ALA A C 1
ATOM 802 O O . ALA A 1 96 ? 3.750 4.350 8.964 1.00 91.00 96 ALA A O 1
ATOM 803 N N . PHE A 1 97 ? 4.593 2.720 7.685 1.00 92.38 97 PHE A N 1
ATOM 804 C CA . PHE A 1 97 ? 3.637 1.702 8.125 1.00 92.38 97 PHE A CA 1
ATOM 805 C C . PHE A 1 97 ? 3.897 1.248 9.566 1.00 92.38 97 PHE A C 1
ATOM 807 O O . PHE A 1 97 ? 2.968 0.762 10.206 1.00 92.38 97 PHE A O 1
ATOM 814 N N . ALA A 1 98 ? 5.105 1.469 10.100 1.00 91.00 98 ALA A N 1
ATOM 815 C CA . ALA A 1 98 ? 5.404 1.257 11.516 1.00 91.00 98 ALA A CA 1
ATOM 816 C C . ALA A 1 98 ? 4.577 2.174 12.440 1.00 91.00 98 ALA A C 1
ATOM 818 O O . ALA A 1 98 ? 4.307 1.806 13.581 1.00 91.00 98 ALA A O 1
ATOM 819 N N . ASP A 1 99 ? 4.127 3.331 11.939 1.00 91.12 99 ASP A N 1
ATOM 820 C CA . ASP A 1 99 ? 3.315 4.296 12.691 1.00 91.12 99 ASP A CA 1
ATOM 821 C C . ASP A 1 99 ? 1.798 4.038 12.561 1.00 91.12 99 ASP A C 1
ATOM 823 O O . ASP A 1 99 ? 0.985 4.733 13.178 1.00 91.12 99 ASP A O 1
ATOM 827 N N . ILE A 1 100 ? 1.377 3.049 11.761 1.00 91.75 100 ILE A N 1
ATOM 828 C CA . ILE A 1 100 ? -0.042 2.718 11.574 1.00 91.75 100 ILE A CA 1
ATOM 829 C C . ILE A 1 100 ? -0.495 1.787 12.703 1.00 91.75 100 ILE A C 1
ATOM 831 O O . ILE A 1 100 ? -0.416 0.566 12.605 1.00 91.75 100 ILE A O 1
ATOM 835 N N . TYR A 1 101 ? -1.044 2.367 13.771 1.00 91.31 101 TYR A N 1
ATOM 836 C CA . TYR A 1 101 ? -1.501 1.623 14.957 1.00 91.31 101 TYR A CA 1
ATOM 837 C C . TYR A 1 101 ? -2.587 0.573 14.691 1.00 91.31 101 TYR A C 1
ATOM 839 O O . TYR A 1 101 ? -2.771 -0.343 15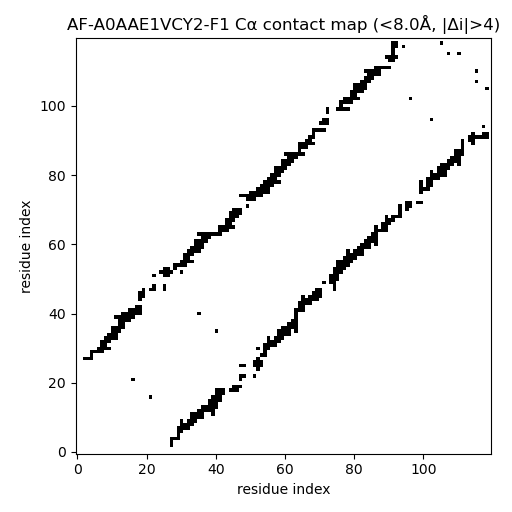.491 1.00 91.31 101 TYR A O 1
ATOM 847 N N . SER A 1 102 ? -3.354 0.725 13.610 1.00 94.56 102 SER A N 1
ATOM 848 C CA . SER A 1 102 ? -4.405 -0.224 13.237 1.00 94.56 102 SER A CA 1
ATOM 849 C C . SER A 1 102 ? -3.861 -1.481 12.554 1.00 94.56 102 SER A C 1
ATOM 851 O O . SER A 1 102 ? -4.591 -2.470 12.492 1.00 94.56 102 SER A O 1
ATOM 853 N N . LEU A 1 103 ? -2.604 -1.474 12.091 1.00 96.00 103 LEU A N 1
ATOM 854 C CA . LEU A 1 103 ? -2.012 -2.553 11.309 1.00 96.00 103 LEU A CA 1
ATOM 855 C C . LEU A 1 103 ? -1.711 -3.766 12.190 1.00 96.00 103 LEU A C 1
ATOM 857 O O . LEU A 1 103 ? -0.866 -3.726 13.079 1.00 96.00 103 LEU A O 1
ATOM 861 N N . GLN A 1 104 ? -2.414 -4.864 11.925 1.00 96.25 104 GLN A N 1
ATOM 862 C CA . GLN A 1 104 ? -2.354 -6.099 12.713 1.00 96.25 104 GLN A CA 1
ATOM 863 C C . GLN A 1 104 ? -1.648 -7.237 11.980 1.00 96.25 104 GLN A C 1
ATOM 865 O O . GLN A 1 104 ? -1.176 -8.178 12.615 1.00 96.25 104 GLN A O 1
ATOM 870 N N . LEU A 1 105 ? -1.608 -7.190 10.646 1.00 96.81 105 LEU A N 1
ATOM 871 C CA . LEU A 1 105 ? -1.061 -8.268 9.832 1.00 96.81 105 LEU A CA 1
ATOM 872 C C . LEU A 1 105 ? -0.358 -7.726 8.591 1.00 96.81 105 LEU A C 1
ATOM 874 O O . LEU A 1 105 ? -0.959 -7.019 7.780 1.00 96.81 105 LEU A O 1
ATOM 878 N N . ILE A 1 106 ? 0.885 -8.166 8.407 1.00 97.44 106 ILE A N 1
ATOM 879 C CA . ILE A 1 106 ? 1.595 -8.116 7.132 1.00 97.44 106 ILE A CA 1
ATOM 880 C C . ILE A 1 106 ? 1.838 -9.561 6.691 1.00 97.44 106 ILE A C 1
ATOM 882 O O . ILE A 1 106 ? 2.550 -10.312 7.353 1.00 97.44 106 ILE A O 1
ATOM 886 N N . GLU A 1 107 ? 1.242 -9.959 5.570 1.00 98.00 107 GLU A N 1
ATOM 887 C CA . GLU A 1 107 ? 1.455 -11.269 4.952 1.00 98.00 107 GLU A CA 1
ATOM 888 C C . GLU A 1 107 ? 2.218 -11.097 3.636 1.00 98.00 107 GLU A C 1
ATOM 890 O O . GLU A 1 107 ? 1.752 -10.422 2.713 1.00 98.00 107 GLU A O 1
ATOM 895 N N . LEU A 1 108 ? 3.376 -11.750 3.527 1.00 98.12 108 LEU A N 1
ATOM 896 C CA . LEU A 1 108 ? 4.187 -11.784 2.313 1.00 98.12 108 LEU A CA 1
ATOM 897 C C . LEU A 1 108 ? 4.239 -13.207 1.755 1.00 98.12 108 LEU A C 1
ATOM 899 O O . L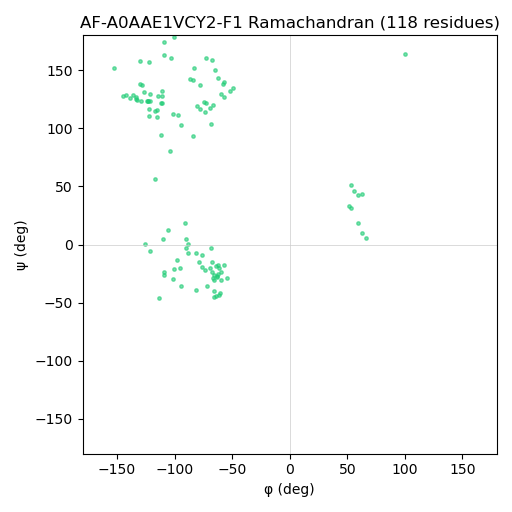EU A 1 108 ? 4.618 -14.142 2.456 1.00 98.12 108 LEU A O 1
ATOM 903 N N . GLN A 1 109 ? 3.910 -13.374 0.474 1.00 97.9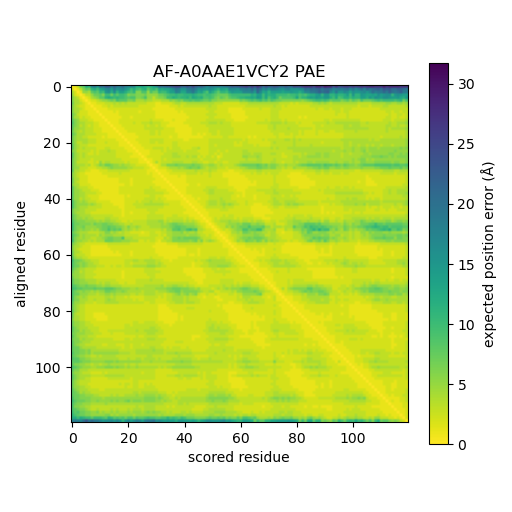4 109 GLN A N 1
ATOM 904 C CA . GLN A 1 109 ? 3.954 -14.673 -0.200 1.00 97.94 109 GLN A CA 1
ATOM 905 C C . GLN A 1 109 ? 4.644 -14.556 -1.560 1.00 97.94 109 GLN A C 1
ATOM 907 O O . GLN A 1 109 ? 4.207 -13.798 -2.423 1.00 97.94 109 GLN A O 1
ATOM 912 N N . ASN A 1 110 ? 5.679 -15.366 -1.801 1.00 96.75 110 ASN A N 1
ATOM 913 C CA . ASN A 1 110 ? 6.432 -15.345 -3.063 1.00 96.75 110 ASN A CA 1
ATOM 914 C C . ASN A 1 110 ? 6.938 -13.930 -3.410 1.00 96.75 110 ASN A C 1
ATOM 916 O O . ASN A 1 110 ? 6.695 -13.413 -4.500 1.00 96.75 110 ASN A O 1
ATOM 920 N N . CYS A 1 111 ? 7.601 -13.292 -2.447 1.00 95.81 111 CYS A N 1
ATOM 921 C CA . CYS A 1 111 ? 8.196 -11.964 -2.567 1.00 95.81 111 CYS A CA 1
ATOM 922 C C . CYS A 1 111 ? 9.726 -12.062 -2.588 1.00 95.81 111 CYS A C 1
ATOM 924 O O . CYS A 1 111 ? 10.292 -13.086 -2.204 1.00 95.81 111 CYS A O 1
ATOM 926 N N . ASN A 1 112 ? 10.409 -11.005 -3.035 1.00 93.50 112 ASN A N 1
ATOM 927 C CA . ASN A 1 112 ? 11.870 -10.968 -2.952 1.00 93.50 112 ASN A CA 1
ATOM 928 C C . ASN A 1 112 ? 12.345 -10.757 -1.499 1.00 93.50 112 ASN A C 1
ATOM 930 O O . ASN A 1 112 ? 11.601 -10.275 -0.644 1.00 93.50 112 ASN A O 1
ATOM 934 N N . THR A 1 113 ? 13.605 -11.095 -1.233 1.00 93.94 113 THR A N 1
ATOM 935 C CA . THR A 1 113 ? 14.198 -11.043 0.110 1.00 93.94 113 THR A CA 1
ATOM 936 C C . THR A 1 113 ? 14.345 -9.627 0.667 1.00 93.94 113 THR A C 1
ATOM 938 O O . THR A 1 113 ? 14.268 -9.466 1.881 1.00 93.94 113 THR A O 1
ATOM 941 N N . LYS A 1 114 ? 14.510 -8.601 -0.183 1.00 94.31 114 LYS A N 1
ATOM 942 C CA . LYS A 1 114 ? 14.576 -7.197 0.263 1.00 94.31 114 LYS A CA 1
ATOM 943 C C . LYS A 1 114 ? 13.243 -6.754 0.862 1.00 94.31 114 LYS A C 1
ATOM 945 O O . LYS A 1 114 ? 13.223 -6.224 1.967 1.00 94.31 114 LYS A O 1
ATOM 950 N N . LEU A 1 115 ? 12.138 -7.081 0.189 1.00 96.31 115 LEU A N 1
ATOM 951 C CA . LEU A 1 115 ? 10.799 -6.786 0.689 1.00 96.31 115 LEU A CA 1
ATOM 952 C C . LEU A 1 115 ? 10.531 -7.488 2.020 1.00 96.31 115 LEU A C 1
ATOM 954 O O . LEU A 1 115 ? 10.015 -6.870 2.945 1.00 96.31 115 LEU A O 1
ATOM 958 N N . VAL A 1 116 ? 10.914 -8.764 2.130 1.00 94.56 116 VAL A N 1
ATOM 959 C CA . VAL A 1 116 ? 10.761 -9.529 3.378 1.00 94.56 116 VAL A CA 1
ATOM 960 C C . VAL A 1 116 ? 11.548 -8.886 4.520 1.00 94.56 116 VAL A C 1
ATOM 962 O O . VAL A 1 116 ? 11.014 -8.764 5.616 1.00 94.56 116 VAL A O 1
ATOM 965 N N . ALA A 1 117 ? 12.772 -8.417 4.262 1.00 93.94 117 ALA A N 1
ATOM 966 C CA . ALA A 1 117 ? 13.585 -7.737 5.269 1.00 93.94 117 ALA A CA 1
ATOM 967 C C . ALA A 1 117 ? 12.994 -6.390 5.728 1.00 93.94 117 ALA A C 1
ATOM 969 O O . ALA A 1 117 ? 13.253 -5.977 6.849 1.00 93.94 117 ALA A O 1
ATOM 970 N N . SER A 1 118 ? 12.198 -5.719 4.889 1.00 93.12 118 SER A N 1
ATOM 971 C CA . SER A 1 118 ? 11.552 -4.439 5.233 1.00 93.12 118 SER A CA 1
ATOM 972 C C . SER A 1 118 ? 10.261 -4.568 6.052 1.00 93.12 118 SER A C 1
ATOM 974 O O . SER A 1 118 ? 9.694 -3.556 6.448 1.00 93.12 118 SER A O 1
ATOM 976 N N . ALA A 1 119 ? 9.753 -5.788 6.252 1.00 85.75 119 ALA A N 1
ATOM 977 C CA . ALA A 1 119 ? 8.484 -6.031 6.941 1.00 85.75 119 ALA A CA 1
ATOM 978 C C . ALA A 1 119 ? 8.620 -6.218 8.464 1.00 85.75 119 ALA A C 1
ATOM 980 O O . ALA A 1 119 ? 7.630 -6.568 9.107 1.00 85.75 119 ALA A O 1
ATOM 981 N N . GLY A 1 120 ? 9.830 -6.047 9.009 1.00 67.50 120 GLY A N 1
ATOM 982 C CA . GLY A 1 120 ? 10.167 -6.235 10.422 1.00 67.50 120 GLY A CA 1
ATOM 983 C C . GLY A 1 120 ? 10.586 -4.952 11.118 1.00 67.50 120 GLY A C 1
ATOM 984 O O . GLY A 1 120 ? 11.085 -4.040 10.422 1.00 67.50 120 GLY A O 1
#

Mean predicted aligned error: 3.43 Å

Radius of gyration: 13.2 Å; Cα contacts (8 Å, |Δi|>4): 289; chains: 1; bounding box: 37×29×31 Å

Secondary structure (DSSP, 8-state):
----TT--EEEE-S--EEGGGHHHHHT-TT--EEEE-TTSEESSEE-PPTT--TT--EEEEES----EE---TTSSTT--EEEEES-SS-----GGGGG-TT--EEEEES--HHHHHTT-

Solvent-accessible surface area (backbone atoms only — not comparable to full-atom values): 6151 Å² total; per-residue (Å²): 135,89,68,69,82,78,45,37,69,48,76,42,61,64,64,53,36,48,38,66,60,48,39,67,61,26,67,40,90,44,34,26,32,44,36,38,32,50,42,17,48,37,64,45,54,35,59,63,42,86,59,21,27,60,52,22,32,34,42,37,46,27,45,41,64,43,32,43,53,57,52,53,62,56,37,37,56,40,28,30,36,44,38,41,30,48,29,62,54,31,45,47,55,40,75,36,57,80,73,33,83,48,51,77,43,80,47,80,39,72,55,32,70,58,27,60,65,44,74,111

pLDDT: mean 92.93, std 6.93, range [51.72, 98.5]

Sequence (120 aa):
MHFPRKLKKLKLVGTRLAWEDLNIIGQWPTLEVLKLKPNACRGLEWRPIEGGFPWFKFLLIEGTNLKYWKATNVNFPSLEQLVIRHCFQLEEIPIAFADIYSLQLIELQNCNTKLVASAG

Organism: NCBI:txid243964